Protein AF-A0A949P500-F1 (afdb_monomer_lite)

Sequence (72 aa):
MPRSIYRANKTTDKKAPLDTFLDEFELLKLEIRLCTDLKVLSFKKQAELSVLMDSIGKQITGWRAYSNRANG

Foldseek 3Di:
DVVLVVVLVVDLQSQVSLVVVVVVLVVVLVVLVVCCVVVVDPPVVNVVVVVVSVVVVVVSVVVNVVSVVVVD

pLDDT: mean 92.65, std 7.67, range [52.72, 98.25]

Structure (mmCIF, N/CA/C/O backbone):
data_AF-A0A949P500-F1
#
_entry.id   AF-A0A949P500-F1
#
loop_
_atom_site.group_PDB
_atom_site.id
_atom_site.type_symbol
_atom_site.label_atom_id
_atom_site.label_alt_id
_atom_site.label_comp_id
_atom_site.label_asym_id
_atom_site.label_entity_id
_atom_site.label_seq_id
_atom_site.pdbx_PDB_ins_code
_atom_site.Cartn_x
_atom_site.Cartn_y
_atom_site.Cartn_z
_atom_site.occupancy
_atom_site.B_iso_or_equiv
_atom_site.auth_seq_id
_atom_site.auth_comp_id
_atom_site.auth_asym_id
_atom_site.auth_atom_id
_atom_site.pdbx_PDB_model_num
ATOM 1 N N . MET A 1 1 ? 6.625 -6.802 -1.092 1.00 79.75 1 MET A N 1
ATOM 2 C CA . MET A 1 1 ? 6.705 -5.390 -0.668 1.00 79.75 1 MET A CA 1
ATOM 3 C C . MET A 1 1 ? 8.128 -4.865 -0.433 1.00 79.75 1 MET A C 1
ATOM 5 O O . MET A 1 1 ? 8.680 -4.282 -1.364 1.00 79.75 1 MET A O 1
ATOM 9 N N . PRO A 1 2 ? 8.819 -5.099 0.709 1.00 87.81 2 PRO A N 1
ATOM 10 C CA . PRO A 1 2 ? 10.183 -4.567 0.903 1.00 87.81 2 PRO A CA 1
ATOM 11 C C . PRO A 1 2 ? 11.199 -5.132 -0.100 1.00 87.81 2 PRO A C 1
ATOM 13 O O . PRO A 1 2 ? 12.114 -4.442 -0.544 1.00 87.81 2 PRO A O 1
ATOM 16 N N . ARG A 1 3 ? 10.992 -6.390 -0.517 1.00 93.06 3 ARG A N 1
ATOM 17 C CA . ARG A 1 3 ? 11.783 -7.048 -1.566 1.00 93.06 3 ARG A CA 1
ATOM 18 C C . ARG A 1 3 ? 11.701 -6.315 -2.910 1.00 93.06 3 ARG A C 1
ATOM 20 O O . ARG A 1 3 ? 12.691 -6.286 -3.631 1.00 93.06 3 ARG A O 1
ATOM 27 N N . SER A 1 4 ? 10.549 -5.734 -3.231 1.00 92.25 4 SER A N 1
ATOM 28 C CA . SER A 1 4 ? 10.286 -5.026 -4.487 1.00 92.25 4 SER A CA 1
ATOM 29 C C . SER A 1 4 ? 11.045 -3.693 -4.517 1.00 92.25 4 SER A C 1
ATOM 31 O O . SER A 1 4 ? 11.732 -3.405 -5.492 1.00 92.25 4 SER A O 1
ATOM 33 N N . ILE A 1 5 ? 11.069 -2.963 -3.393 1.00 92.56 5 ILE A N 1
ATOM 34 C CA . ILE A 1 5 ? 11.900 -1.755 -3.219 1.00 92.56 5 ILE A CA 1
ATOM 35 C C . ILE A 1 5 ? 13.391 -2.077 -3.268 1.00 92.56 5 ILE A C 1
ATOM 37 O O . ILE A 1 5 ? 14.145 -1.417 -3.979 1.00 92.56 5 ILE A O 1
ATOM 41 N N . TYR A 1 6 ? 13.826 -3.117 -2.554 1.00 93.62 6 TYR A N 1
ATOM 42 C CA . TYR A 1 6 ? 15.219 -3.556 -2.605 1.00 93.62 6 TYR A CA 1
ATOM 43 C C . TYR A 1 6 ? 15.658 -3.871 -4.043 1.00 93.62 6 TYR A C 1
ATOM 45 O O . TYR A 1 6 ? 16.716 -3.421 -4.480 1.00 93.62 6 TYR A O 1
ATOM 53 N N . ARG A 1 7 ? 14.825 -4.598 -4.801 1.00 93.00 7 ARG A N 1
ATOM 54 C CA . ARG A 1 7 ? 15.079 -4.893 -6.216 1.00 93.00 7 ARG A CA 1
ATOM 55 C C . ARG A 1 7 ? 15.123 -3.617 -7.054 1.00 93.00 7 ARG A C 1
ATOM 57 O O . ARG A 1 7 ? 16.103 -3.437 -7.760 1.00 93.00 7 ARG A O 1
ATOM 64 N N . ALA A 1 8 ? 14.155 -2.709 -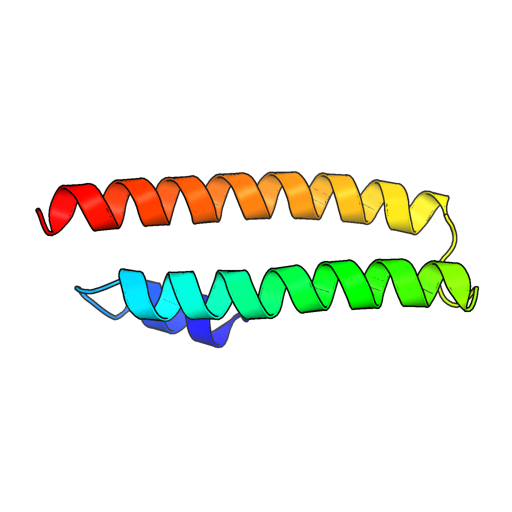6.904 1.00 92.19 8 ALA A N 1
ATOM 65 C CA . ALA A 1 8 ? 14.130 -1.424 -7.612 1.00 92.19 8 ALA A CA 1
ATOM 66 C C . ALA A 1 8 ? 15.389 -0.571 -7.363 1.00 92.19 8 ALA A C 1
ATOM 68 O O . ALA A 1 8 ? 15.817 0.185 -8.230 1.00 92.19 8 ALA A O 1
ATOM 69 N N . ASN A 1 9 ? 15.997 -0.687 -6.181 1.00 91.62 9 ASN A N 1
ATOM 70 C CA . ASN A 1 9 ? 17.243 0.010 -5.860 1.00 91.62 9 ASN A CA 1
ATOM 71 C C . ASN A 1 9 ? 18.487 -0.667 -6.451 1.00 91.62 9 ASN A C 1
ATOM 73 O O . ASN A 1 9 ? 19.503 -0.003 -6.633 1.00 91.62 9 ASN A O 1
ATOM 77 N N . LYS A 1 10 ? 18.421 -1.969 -6.744 1.00 93.69 10 LYS A N 1
ATOM 78 C CA . LYS A 1 10 ? 19.543 -2.763 -7.263 1.00 93.69 10 LYS A CA 1
ATOM 79 C C . LYS A 1 10 ? 19.529 -2.909 -8.790 1.00 93.69 10 LYS A C 1
ATOM 81 O O . LYS A 1 10 ? 20.542 -3.298 -9.363 1.00 93.69 10 LYS A O 1
ATOM 86 N N . THR A 1 11 ? 18.403 -2.644 -9.449 1.00 89.06 11 THR A N 1
ATOM 87 C CA . THR A 1 11 ? 18.242 -2.810 -10.899 1.00 89.06 11 THR A CA 1
ATOM 88 C C . THR A 1 11 ? 18.237 -1.470 -11.628 1.00 89.06 11 THR A C 1
ATOM 90 O O . THR A 1 11 ? 17.774 -0.455 -11.107 1.00 89.06 11 THR A O 1
ATOM 93 N N . THR A 1 12 ? 18.736 -1.475 -12.866 1.00 84.62 12 THR A N 1
ATOM 94 C CA . THR A 1 12 ? 18.614 -0.329 -13.780 1.00 84.62 12 THR A CA 1
ATOM 95 C C . THR A 1 12 ? 17.169 -0.180 -14.250 1.00 84.62 12 THR A C 1
ATOM 97 O O . THR A 1 12 ? 16.611 0.912 -14.196 1.00 84.62 12 THR A O 1
ATOM 100 N N . ASP A 1 13 ? 16.531 -1.293 -14.630 1.00 85.88 13 ASP A N 1
ATOM 101 C CA . ASP A 1 13 ? 15.095 -1.317 -14.889 1.00 85.88 13 ASP A CA 1
ATOM 102 C C . ASP A 1 13 ? 14.320 -1.420 -13.572 1.00 85.88 13 ASP A C 1
ATOM 104 O O . ASP A 1 13 ? 14.259 -2.475 -12.930 1.00 85.88 13 ASP A O 1
ATOM 108 N N . LYS A 1 14 ? 13.736 -0.295 -13.162 1.00 90.06 14 LYS A N 1
ATOM 109 C CA . LYS A 1 14 ? 12.936 -0.197 -11.940 1.00 90.06 14 LYS A CA 1
ATOM 110 C C . LYS A 1 14 ? 11.456 -0.446 -12.197 1.00 90.06 14 LYS A C 1
ATOM 112 O O . LYS A 1 14 ? 10.713 -0.607 -11.234 1.00 90.06 14 LYS A O 1
ATOM 117 N N . LYS A 1 15 ? 11.014 -0.509 -13.456 1.00 89.69 15 LYS A N 1
ATOM 118 C CA . LYS A 1 15 ? 9.592 -0.584 -13.798 1.00 89.69 15 LYS A CA 1
ATOM 119 C C . LYS A 1 15 ? 8.958 -1.86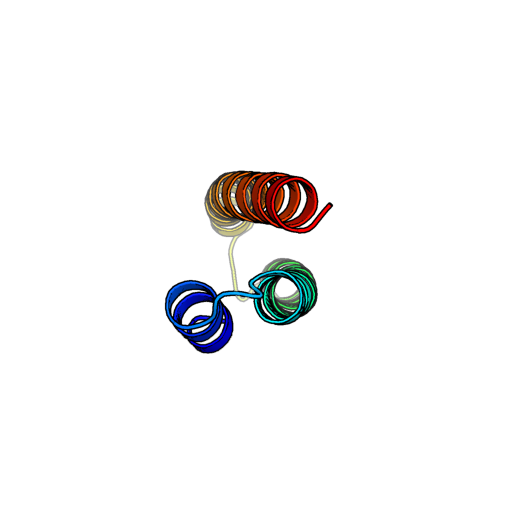0 -13.257 1.00 89.69 15 LYS A C 1
ATOM 121 O O . LYS A 1 15 ? 8.003 -1.776 -12.495 1.00 89.69 15 LYS A O 1
ATOM 126 N N . ALA A 1 16 ? 9.524 -3.026 -13.568 1.00 91.12 16 ALA A N 1
ATOM 127 C CA . ALA A 1 16 ? 8.954 -4.301 -13.129 1.00 91.12 16 ALA A CA 1
ATOM 128 C C . ALA A 1 16 ? 8.899 -4.457 -11.588 1.00 91.12 16 ALA A C 1
ATOM 130 O O . ALA A 1 16 ? 7.845 -4.832 -11.065 1.00 91.12 16 ALA A O 1
ATOM 131 N N . PRO A 1 17 ? 9.959 -4.122 -10.821 1.00 94.00 17 PRO A N 1
ATOM 132 C CA . PRO A 1 17 ? 9.878 -4.114 -9.360 1.00 94.00 17 PRO A CA 1
ATOM 133 C C . PRO A 1 17 ? 8.866 -3.109 -8.786 1.00 94.00 17 PRO A C 1
ATOM 135 O O . PRO A 1 17 ? 8.214 -3.419 -7.790 1.00 94.00 17 PRO A O 1
ATOM 138 N N . LEU A 1 18 ? 8.728 -1.919 -9.385 1.00 94.19 18 LEU A N 1
ATOM 139 C CA . LEU A 1 18 ? 7.771 -0.902 -8.932 1.00 94.19 18 LEU A CA 1
ATOM 140 C C . LEU A 1 18 ? 6.321 -1.283 -9.255 1.00 94.19 18 LEU A C 1
ATOM 142 O O . LEU A 1 18 ? 5.447 -1.048 -8.427 1.00 94.19 18 LEU A O 1
ATOM 146 N N . ASP A 1 19 ? 6.069 -1.914 -10.401 1.00 93.12 19 ASP A N 1
ATOM 147 C CA . ASP A 1 19 ? 4.744 -2.432 -10.758 1.00 93.12 19 ASP A CA 1
ATOM 148 C C . ASP A 1 19 ? 4.335 -3.555 -9.792 1.00 93.12 19 ASP A C 1
ATOM 150 O O . ASP A 1 19 ? 3.257 -3.503 -9.209 1.00 93.12 19 ASP A O 1
ATOM 154 N N . THR A 1 20 ? 5.258 -4.478 -9.492 1.00 94.94 20 THR A N 1
ATOM 155 C CA . THR A 1 20 ? 5.031 -5.525 -8.478 1.00 94.94 20 THR A CA 1
ATOM 156 C C . THR A 1 20 ? 4.724 -4.925 -7.103 1.00 94.94 20 THR A C 1
ATOM 158 O O . THR A 1 20 ? 3.846 -5.407 -6.393 1.00 94.94 20 THR A O 1
ATOM 161 N N . PHE A 1 21 ? 5.443 -3.867 -6.707 1.00 95.56 21 PHE A N 1
ATOM 162 C CA . PHE A 1 21 ? 5.150 -3.157 -5.464 1.00 95.56 21 PHE A CA 1
ATOM 163 C C . PHE A 1 21 ? 3.730 -2.585 -5.484 1.00 95.56 21 PHE A C 1
ATOM 165 O O . PHE A 1 21 ? 3.023 -2.719 -4.497 1.00 95.56 21 PHE A O 1
ATOM 172 N N . LEU A 1 22 ? 3.296 -1.939 -6.568 1.00 94.44 22 LEU A N 1
ATOM 173 C CA . LEU A 1 22 ? 1.965 -1.329 -6.630 1.00 94.44 22 LEU A CA 1
ATOM 174 C C . LEU A 1 22 ? 0.847 -2.366 -6.465 1.00 94.44 22 LEU A C 1
ATOM 176 O O . LEU A 1 22 ? -0.075 -2.122 -5.688 1.00 94.44 22 LEU A O 1
ATOM 180 N N . ASP A 1 23 ? 0.970 -3.534 -7.094 1.00 95.25 23 ASP A N 1
ATOM 181 C CA . ASP A 1 23 ? -0.021 -4.611 -6.965 1.00 95.25 23 ASP A CA 1
ATOM 182 C C . ASP A 1 23 ? -0.115 -5.128 -5.522 1.00 95.25 23 ASP A C 1
ATOM 184 O O . ASP A 1 23 ? -1.198 -5.222 -4.939 1.00 95.25 23 ASP A O 1
ATOM 188 N N . GLU A 1 24 ? 1.036 -5.390 -4.894 1.00 96.19 24 GLU A N 1
ATOM 189 C CA . GLU A 1 24 ? 1.093 -5.781 -3.484 1.00 96.19 24 GLU A CA 1
ATOM 190 C C . GLU A 1 24 ? 0.553 -4.662 -2.557 1.00 96.19 24 GLU A C 1
ATOM 192 O O . GLU A 1 24 ? 0.126 -4.935 -1.434 1.00 96.19 24 GLU A O 1
ATOM 197 N N . PHE A 1 25 ? 0.578 -3.395 -2.996 1.00 96.44 25 PHE A N 1
ATOM 198 C CA . PHE A 1 25 ? 0.165 -2.240 -2.191 1.00 96.44 25 PHE A CA 1
ATOM 199 C C . PHE A 1 25 ? -1.340 -2.096 -2.152 1.00 96.44 25 PHE A C 1
ATOM 201 O O . PHE A 1 25 ? -1.911 -1.812 -1.100 1.00 96.44 25 PHE A O 1
ATOM 208 N N . GLU A 1 26 ? -1.979 -2.291 -3.301 1.00 95.69 26 GLU A N 1
ATOM 209 C CA . GLU A 1 26 ? -3.432 -2.300 -3.387 1.00 95.69 26 GLU A CA 1
ATOM 210 C C . GLU A 1 26 ? -4.013 -3.442 -2.553 1.00 95.69 26 GLU A C 1
ATOM 212 O O . GLU A 1 26 ? -4.985 -3.228 -1.826 1.00 95.69 26 GLU A O 1
ATOM 217 N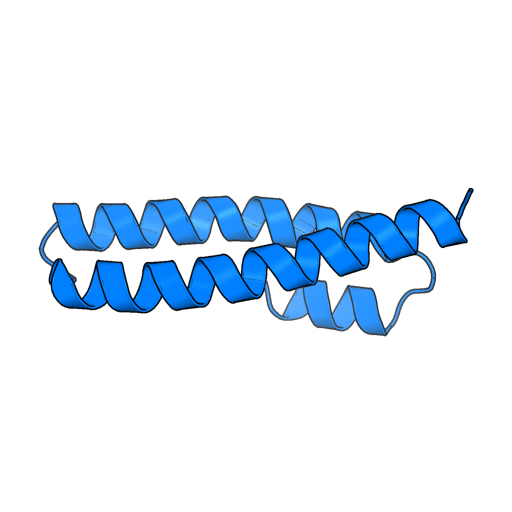 N . LEU A 1 27 ? -3.361 -4.610 -2.546 1.00 97.31 27 LEU A N 1
ATOM 218 C CA . LEU A 1 27 ? -3.758 -5.707 -1.666 1.00 97.31 27 LEU A CA 1
ATOM 219 C C . LEU A 1 27 ? -3.670 -5.312 -0.182 1.00 97.31 27 LEU A C 1
ATOM 221 O O . LEU A 1 27 ? -4.648 -5.471 0.545 1.00 97.31 27 LEU A O 1
ATOM 225 N N . LEU A 1 28 ? -2.560 -4.704 0.253 1.00 97.00 28 LEU A N 1
ATOM 226 C CA . LEU A 1 28 ? -2.398 -4.239 1.637 1.00 97.00 28 LEU A CA 1
ATOM 227 C C . LEU A 1 28 ? -3.484 -3.226 2.052 1.00 97.00 28 LEU A C 1
ATOM 229 O O . LEU A 1 28 ? -3.994 -3.279 3.172 1.00 97.00 28 LEU A O 1
ATOM 233 N N . LYS A 1 29 ? -3.870 -2.302 1.160 1.00 96.31 29 LYS A N 1
ATOM 234 C CA . LYS A 1 29 ? -4.964 -1.347 1.429 1.00 96.31 29 LYS A CA 1
ATOM 235 C C . LYS A 1 29 ? -6.293 -2.064 1.669 1.00 96.31 29 LYS A C 1
ATOM 237 O O . LYS A 1 29 ? -7.054 -1.655 2.549 1.00 96.31 29 LYS A O 1
ATOM 242 N N . LEU A 1 30 ? -6.579 -3.105 0.884 1.00 97.69 30 LEU A N 1
ATOM 243 C CA . LEU A 1 30 ? -7.784 -3.922 1.034 1.00 97.69 30 LEU A CA 1
ATOM 244 C C . LEU A 1 30 ? -7.762 -4.703 2.350 1.00 97.69 30 LEU A C 1
ATOM 246 O O . LEU A 1 30 ? -8.752 -4.675 3.077 1.00 97.69 30 LEU A O 1
ATOM 250 N N . GLU A 1 31 ? -6.633 -5.320 2.695 1.00 97.44 31 GLU A N 1
ATOM 251 C CA . GLU A 1 31 ? -6.451 -6.041 3.960 1.00 97.44 31 GLU A CA 1
ATOM 252 C C . GLU A 1 31 ? -6.646 -5.121 5.174 1.00 97.44 31 GLU A C 1
ATOM 254 O O . GLU A 1 31 ? -7.343 -5.483 6.119 1.00 97.44 31 GLU A O 1
ATOM 259 N N . ILE A 1 32 ? -6.110 -3.895 5.142 1.00 97.56 32 ILE A N 1
ATOM 260 C CA . ILE A 1 32 ? -6.313 -2.909 6.217 1.00 97.56 32 ILE A CA 1
ATOM 261 C C . ILE A 1 32 ? -7.790 -2.523 6.348 1.00 97.56 32 ILE A C 1
ATOM 263 O O . ILE A 1 32 ? -8.290 -2.411 7.468 1.00 97.56 32 ILE A O 1
ATOM 267 N N . ARG A 1 33 ? -8.499 -2.336 5.227 1.00 97.00 33 ARG A N 1
ATOM 268 C CA . ARG A 1 33 ? -9.940 -2.043 5.236 1.00 97.00 33 ARG A CA 1
ATOM 269 C C . ARG A 1 33 ? -10.730 -3.216 5.829 1.00 97.00 33 ARG A C 1
ATOM 271 O O . ARG A 1 33 ? -11.540 -2.999 6.726 1.00 97.00 33 ARG A O 1
ATOM 278 N N . LEU A 1 34 ? -10.401 -4.445 5.430 1.00 98.12 34 LEU A N 1
ATOM 279 C CA . LEU A 1 34 ? -11.003 -5.664 5.969 1.00 98.12 34 LEU A CA 1
ATOM 280 C C . LEU A 1 34 ? -10.755 -5.815 7.476 1.00 98.12 34 LEU A C 1
ATOM 282 O O . LEU A 1 34 ? -11.660 -6.182 8.219 1.00 98.12 34 LEU A O 1
ATOM 286 N N . CYS A 1 35 ? -9.556 -5.490 7.961 1.00 98.12 35 CYS A N 1
ATOM 287 C CA . CYS A 1 35 ? -9.262 -5.486 9.393 1.00 98.12 35 CYS A CA 1
ATOM 288 C C . CYS A 1 35 ? -10.167 -4.522 10.175 1.00 98.12 35 CYS A C 1
ATOM 290 O O . CYS A 1 35 ? -10.499 -4.800 11.328 1.00 98.12 35 CYS A O 1
ATOM 292 N N . THR A 1 36 ? -10.586 -3.402 9.582 1.00 97.62 36 THR A N 1
ATOM 293 C CA . THR A 1 36 ? -11.568 -2.511 10.211 1.00 97.62 36 THR A CA 1
ATOM 294 C C . THR A 1 36 ? -12.974 -3.094 10.178 1.00 97.62 36 THR A C 1
ATOM 296 O O . THR A 1 36 ? -13.654 -3.070 11.204 1.00 97.62 36 THR A O 1
ATOM 299 N N . ASP A 1 37 ? -13.381 -3.691 9.058 1.00 97.69 37 ASP A N 1
ATOM 300 C CA . ASP A 1 37 ? -14.692 -4.340 8.925 1.00 97.69 37 ASP A CA 1
ATOM 301 C C . ASP A 1 37 ? -14.857 -5.500 9.924 1.00 97.69 37 ASP A C 1
ATOM 303 O O . ASP A 1 37 ? -15.892 -5.643 10.576 1.00 97.69 37 ASP A O 1
ATOM 307 N N . LEU A 1 38 ? -13.791 -6.279 10.126 1.00 98.25 38 LEU A N 1
ATOM 308 C CA . LEU A 1 38 ? -13.719 -7.371 11.102 1.00 98.25 38 LEU A CA 1
ATOM 309 C C . LEU A 1 38 ? -13.490 -6.893 12.546 1.00 98.25 38 LEU A C 1
ATOM 311 O O . LEU A 1 38 ? -13.356 -7.718 13.449 1.00 98.25 38 LEU A O 1
ATOM 315 N N . LYS A 1 39 ? -13.441 -5.576 12.785 1.00 96.81 39 LYS A N 1
ATOM 316 C CA . LYS A 1 39 ? -13.195 -4.948 14.097 1.00 96.81 39 LYS A CA 1
ATOM 317 C C . LYS A 1 39 ? -11.854 -5.327 14.745 1.00 96.81 39 LYS A C 1
ATOM 319 O O . LYS A 1 39 ? -11.677 -5.137 15.946 1.00 96.81 39 LYS A O 1
ATOM 324 N N . VAL A 1 40 ? -10.895 -5.814 13.956 1.00 97.94 40 VAL A N 1
ATOM 325 C CA . VAL A 1 40 ? -9.502 -6.050 14.377 1.00 97.94 40 VAL A CA 1
ATOM 326 C C . VAL A 1 40 ? -8.776 -4.715 14.568 1.00 97.94 40 VAL A C 1
ATOM 328 O O . VAL A 1 40 ? -7.973 -4.557 15.485 1.00 97.94 40 VAL A O 1
ATOM 331 N N . LEU A 1 41 ? -9.085 -3.730 13.719 1.00 96.19 41 LEU A N 1
ATOM 332 C CA . LEU A 1 41 ? -8.576 -2.363 13.801 1.00 96.19 41 LEU A CA 1
ATOM 333 C C . LEU A 1 41 ? -9.715 -1.378 14.054 1.00 96.19 41 LEU A C 1
ATOM 335 O O . LEU A 1 41 ? -10.795 -1.488 13.479 1.00 96.19 41 LEU A O 1
ATOM 339 N N . SER A 1 42 ? -9.455 -0.353 14.866 1.00 97.62 42 SER A N 1
ATOM 340 C CA . SER A 1 42 ? -10.398 0.756 15.005 1.00 97.62 42 SER A CA 1
ATOM 341 C C . SER A 1 42 ? -10.401 1.636 13.753 1.00 97.62 42 SER A C 1
ATOM 343 O O . SER A 1 42 ? -9.378 1.800 13.084 1.00 97.62 42 SER A O 1
ATOM 345 N N . PHE A 1 43 ? -11.533 2.286 13.483 1.00 96.31 43 PHE A N 1
ATOM 346 C CA . PHE A 1 43 ? -11.655 3.237 12.375 1.00 96.31 43 PHE A CA 1
ATOM 347 C C . PHE A 1 43 ? -10.625 4.377 12.460 1.00 96.31 43 PHE A C 1
ATOM 349 O O . PHE A 1 43 ? -10.020 4.760 11.461 1.00 96.31 43 PHE A O 1
ATOM 356 N N . LYS A 1 44 ? -10.339 4.869 13.676 1.00 97.44 44 LYS A N 1
ATOM 357 C CA . LYS A 1 44 ? -9.288 5.874 13.900 1.00 97.44 44 LYS A CA 1
ATOM 358 C C . LYS A 1 44 ? -7.923 5.384 13.401 1.00 97.44 44 LYS A C 1
ATOM 360 O O . LYS A 1 44 ? -7.210 6.132 12.739 1.00 97.44 44 LYS A O 1
ATOM 365 N N . LYS A 1 45 ? -7.570 4.124 13.681 1.00 97.50 45 LYS A N 1
ATOM 366 C CA . LYS A 1 45 ? -6.308 3.532 13.219 1.00 97.50 45 LYS A CA 1
ATOM 367 C C . LYS A 1 45 ? -6.285 3.338 11.706 1.00 97.50 45 LYS A C 1
ATOM 369 O O . LYS A 1 45 ? -5.259 3.602 11.090 1.00 97.50 45 LYS A O 1
ATOM 374 N N . GLN A 1 46 ? -7.410 2.966 11.098 1.00 97.38 46 GLN A N 1
ATOM 375 C CA . GLN A 1 46 ? -7.530 2.907 9.640 1.00 97.38 46 GLN A CA 1
ATOM 376 C C . GLN A 1 46 ? -7.273 4.270 8.985 1.00 97.38 46 GLN A C 1
ATOM 378 O O . GLN A 1 46 ? -6.577 4.337 7.972 1.00 97.38 46 GLN A O 1
ATOM 383 N N . ALA A 1 47 ? -7.798 5.356 9.559 1.00 97.38 47 ALA A N 1
ATOM 384 C CA . ALA A 1 47 ? -7.584 6.707 9.049 1.00 97.38 47 ALA A CA 1
ATOM 385 C C . ALA A 1 47 ? -6.103 7.121 9.131 1.00 97.38 47 ALA A C 1
ATOM 387 O O . ALA A 1 47 ? -5.541 7.582 8.139 1.00 97.38 47 ALA A O 1
ATOM 388 N N . GLU A 1 48 ? -5.449 6.880 10.274 1.00 97.88 48 GLU A N 1
ATOM 389 C CA . GLU A 1 48 ? -4.007 7.121 10.455 1.00 97.88 48 GLU A CA 1
ATOM 390 C C . GLU A 1 48 ? -3.169 6.337 9.424 1.00 97.88 48 GLU A C 1
ATOM 392 O O . GLU A 1 48 ? -2.292 6.900 8.766 1.00 97.88 48 GLU A O 1
ATOM 397 N N . LEU A 1 49 ? -3.481 5.050 9.223 1.00 97.81 49 LEU A N 1
ATOM 398 C CA . LEU A 1 49 ? -2.817 4.207 8.225 1.00 97.81 49 LEU A CA 1
ATOM 399 C C . LEU A 1 49 ? -3.089 4.677 6.791 1.00 97.81 49 LEU A C 1
ATOM 401 O O . LEU A 1 49 ? -2.188 4.639 5.958 1.00 97.81 49 LEU A O 1
ATOM 405 N N . SER A 1 50 ? -4.298 5.155 6.496 1.00 95.94 50 SER A N 1
ATOM 406 C CA . SER A 1 50 ? -4.663 5.644 5.161 1.00 95.94 50 SER A CA 1
ATOM 407 C C . SER A 1 50 ? -3.836 6.865 4.755 1.00 95.94 50 SER A C 1
ATOM 409 O O . SER A 1 50 ? -3.383 6.937 3.615 1.00 95.94 50 SER A O 1
ATOM 411 N N . VAL A 1 51 ? -3.562 7.779 5.693 1.00 97.69 51 VAL A N 1
ATOM 412 C CA . VAL A 1 51 ? -2.680 8.937 5.456 1.00 97.69 51 VAL A CA 1
ATOM 413 C C . VAL A 1 51 ? -1.251 8.487 5.144 1.00 97.69 51 VAL A C 1
ATOM 415 O O . VAL A 1 51 ? -0.632 8.984 4.200 1.00 97.69 51 VAL A O 1
ATOM 418 N N . LEU A 1 52 ? -0.728 7.516 5.898 1.00 97.31 52 LEU A N 1
ATOM 419 C CA . LEU A 1 52 ? 0.598 6.959 5.630 1.00 97.31 52 LEU A CA 1
ATOM 420 C C . LEU A 1 52 ? 0.653 6.286 4.251 1.00 97.31 52 LEU A C 1
ATOM 422 O O . LEU A 1 52 ? 1.603 6.495 3.495 1.00 97.31 52 LEU A O 1
ATOM 426 N N . MET A 1 53 ? -0.379 5.514 3.903 1.00 96.69 53 MET A N 1
ATOM 427 C CA . MET A 1 53 ? -0.453 4.827 2.617 1.00 96.69 53 MET A CA 1
ATOM 428 C C . MET A 1 53 ? -0.538 5.795 1.431 1.00 96.69 53 MET A C 1
ATOM 430 O O . MET A 1 53 ? 0.063 5.528 0.391 1.00 96.69 53 MET A O 1
ATOM 434 N N . ASP A 1 54 ? -1.223 6.930 1.573 1.00 96.50 54 ASP A N 1
ATOM 435 C CA . ASP A 1 54 ? -1.266 7.967 0.535 1.00 96.50 54 ASP A CA 1
ATOM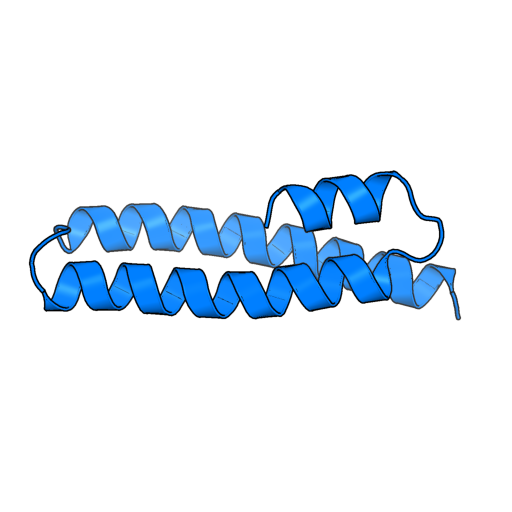 436 C C . ASP A 1 54 ? 0.127 8.572 0.275 1.00 96.50 54 ASP A C 1
ATOM 438 O O . ASP A 1 54 ? 0.564 8.689 -0.873 1.00 96.50 54 ASP A O 1
ATOM 442 N N . SER A 1 55 ? 0.878 8.869 1.343 1.00 97.12 55 SER A N 1
A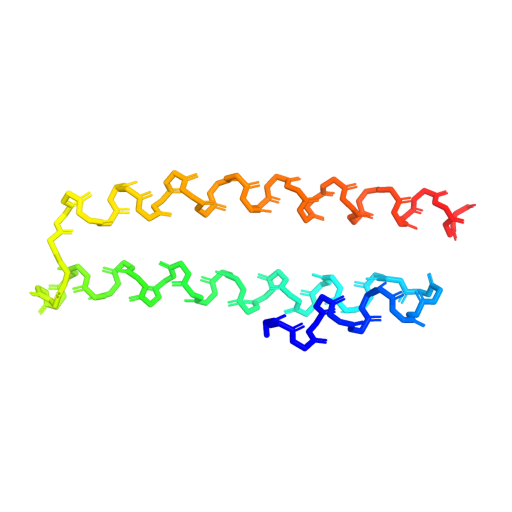TOM 443 C CA . SER A 1 55 ? 2.262 9.355 1.235 1.00 97.12 55 SER A CA 1
ATOM 444 C C . SER A 1 55 ? 3.170 8.356 0.507 1.00 97.12 55 SER A C 1
ATOM 446 O O . SER A 1 55 ? 3.900 8.731 -0.415 1.00 97.12 55 SER A O 1
ATOM 448 N N . ILE A 1 56 ? 3.082 7.069 0.861 1.00 95.31 56 ILE A N 1
ATOM 449 C CA . ILE A 1 56 ? 3.847 6.000 0.202 1.00 95.31 56 ILE A CA 1
ATOM 450 C C . ILE A 1 56 ? 3.443 5.880 -1.275 1.00 95.31 56 ILE A C 1
ATOM 452 O O . ILE A 1 56 ? 4.309 5.850 -2.151 1.00 95.31 56 ILE A O 1
ATOM 456 N N . GLY A 1 57 ? 2.141 5.871 -1.577 1.00 94.88 57 GLY A N 1
ATOM 457 C CA . GLY A 1 57 ? 1.634 5.758 -2.947 1.00 94.88 57 GLY A CA 1
ATOM 458 C C . GLY A 1 57 ? 2.135 6.877 -3.867 1.00 94.88 57 GLY A C 1
ATOM 459 O O . GLY A 1 57 ? 2.535 6.614 -5.007 1.00 94.88 57 GLY A O 1
ATOM 460 N N . LYS A 1 58 ? 2.199 8.115 -3.360 1.00 95.81 58 LYS A N 1
ATOM 461 C CA . LYS A 1 58 ? 2.751 9.269 -4.090 1.00 95.81 58 LYS A CA 1
ATOM 462 C C . LYS A 1 58 ? 4.230 9.088 -4.432 1.00 95.81 58 LYS A C 1
ATOM 464 O O . LYS A 1 58 ? 4.622 9.347 -5.570 1.00 95.81 58 LYS A O 1
ATOM 469 N N . GLN A 1 59 ? 5.043 8.609 -3.488 1.00 93.81 59 GLN A N 1
ATOM 470 C CA . GLN A 1 59 ? 6.478 8.384 -3.714 1.00 93.81 59 GLN A CA 1
ATOM 471 C C . GLN A 1 59 ? 6.718 7.344 -4.813 1.00 93.81 59 GLN A C 1
ATOM 473 O O . GLN A 1 59 ? 7.473 7.593 -5.753 1.00 93.81 59 GLN A O 1
ATOM 478 N N . ILE A 1 60 ? 6.015 6.214 -4.745 1.00 93.31 60 ILE A N 1
ATOM 479 C CA . ILE A 1 60 ? 6.165 5.114 -5.706 1.00 93.31 60 ILE A CA 1
ATOM 480 C C . ILE A 1 60 ? 5.696 5.522 -7.100 1.00 93.31 60 ILE A C 1
ATOM 482 O O . ILE A 1 60 ? 6.377 5.245 -8.088 1.00 93.31 60 ILE A O 1
ATOM 486 N N . THR A 1 61 ? 4.580 6.247 -7.186 1.00 92.50 61 THR A N 1
ATOM 487 C CA . THR A 1 61 ? 4.088 6.794 -8.458 1.00 92.50 61 THR A CA 1
ATOM 488 C C . THR A 1 61 ? 5.103 7.762 -9.068 1.00 92.50 61 THR A C 1
ATOM 490 O O . THR A 1 61 ? 5.395 7.681 -10.263 1.00 92.50 61 THR A O 1
ATOM 493 N N . GLY 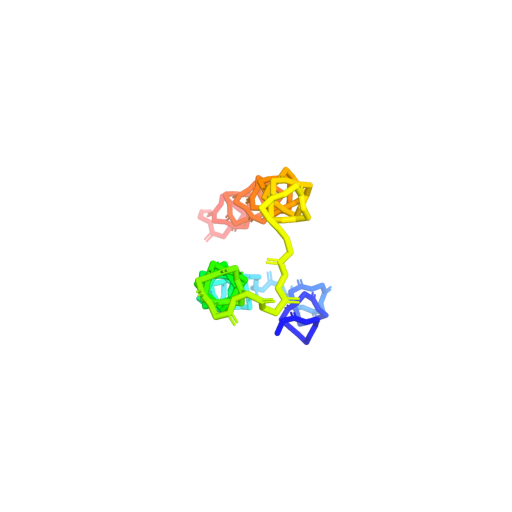A 1 62 ? 5.706 8.631 -8.248 1.00 92.75 62 GLY A N 1
ATOM 494 C CA . GLY A 1 62 ? 6.774 9.532 -8.681 1.00 92.75 62 GLY A CA 1
ATOM 495 C C . GLY A 1 62 ? 7.998 8.784 -9.216 1.00 92.75 62 GLY A C 1
ATOM 496 O O . GLY A 1 62 ? 8.514 9.123 -10.284 1.00 92.75 62 GLY A O 1
ATOM 497 N N . TRP A 1 63 ? 8.433 7.727 -8.529 1.00 92.38 63 TRP A N 1
ATOM 498 C CA . TRP A 1 63 ? 9.558 6.896 -8.968 1.00 92.38 63 TRP A CA 1
ATOM 499 C C . TRP A 1 63 ? 9.262 6.149 -10.265 1.00 92.38 63 TRP A C 1
ATOM 501 O O . TRP A 1 63 ? 10.119 6.104 -11.148 1.00 92.38 63 TRP A O 1
ATOM 511 N N . ARG A 1 64 ? 8.044 5.623 -10.427 1.00 89.19 64 ARG A N 1
ATOM 512 C CA . ARG A 1 64 ? 7.606 4.965 -11.664 1.00 89.19 64 ARG A CA 1
ATOM 513 C C . ARG A 1 64 ? 7.616 5.938 -12.841 1.00 89.19 64 ARG A C 1
ATOM 515 O O . ARG A 1 64 ? 8.156 5.619 -13.896 1.00 89.19 64 ARG A O 1
ATOM 522 N N . ALA A 1 65 ? 7.081 7.144 -12.651 1.00 89.56 65 ALA A N 1
ATOM 523 C CA . ALA A 1 65 ? 7.082 8.185 -13.677 1.00 89.56 65 ALA A CA 1
ATOM 524 C C . ALA A 1 65 ? 8.506 8.625 -14.060 1.00 89.56 65 ALA A C 1
ATOM 526 O O . ALA A 1 65 ? 8.796 8.841 -15.234 1.00 89.56 65 ALA A O 1
ATOM 527 N N . TYR A 1 66 ? 9.415 8.741 -13.087 1.00 89.38 66 TYR A N 1
ATOM 528 C CA . TYR A 1 66 ? 10.830 9.003 -13.357 1.00 89.38 66 TYR A CA 1
ATOM 529 C C . TYR A 1 66 ? 11.491 7.853 -14.131 1.00 89.38 66 TYR A C 1
ATOM 531 O O . TYR A 1 66 ? 12.111 8.102 -15.161 1.00 89.38 66 TYR A O 1
ATOM 539 N N . SER A 1 67 ? 11.298 6.603 -13.698 1.00 85.94 67 SER A N 1
ATOM 540 C CA . SER A 1 67 ? 11.860 5.425 -14.372 1.00 85.94 67 SER A CA 1
ATOM 541 C C . SER A 1 67 ? 11.360 5.280 -15.810 1.00 85.94 67 SER A C 1
ATOM 543 O O . SER A 1 67 ? 12.142 4.931 -16.685 1.00 85.94 67 SER A O 1
ATOM 545 N N . ASN A 1 68 ? 10.081 5.563 -16.072 1.00 83.56 68 ASN A N 1
ATOM 546 C CA . ASN A 1 68 ? 9.521 5.498 -17.424 1.00 83.56 68 ASN A CA 1
ATOM 547 C C . ASN A 1 68 ? 10.104 6.576 -18.349 1.00 83.56 68 ASN A C 1
ATOM 549 O O . ASN A 1 68 ? 10.250 6.324 -19.536 1.00 83.56 68 ASN A O 1
ATOM 553 N N . ARG A 1 69 ? 10.448 7.757 -17.815 1.00 82.94 69 ARG A N 1
ATOM 554 C CA . ARG A 1 69 ? 11.112 8.826 -18.580 1.00 82.94 69 ARG A CA 1
ATOM 555 C C . ARG A 1 69 ? 12.583 8.534 -18.855 1.00 82.94 69 ARG A C 1
ATOM 557 O O . ARG A 1 69 ? 13.082 8.938 -19.889 1.00 82.94 69 ARG A O 1
ATOM 564 N N . ALA A 1 70 ? 13.271 7.866 -17.932 1.00 74.75 70 ALA A N 1
ATOM 565 C CA . ALA A 1 70 ? 14.685 7.529 -18.088 1.00 74.75 70 ALA A CA 1
ATOM 566 C C . ALA A 1 70 ? 14.938 6.386 -19.094 1.00 74.75 70 ALA A C 1
ATOM 568 O O . ALA A 1 70 ? 16.048 6.263 -19.596 1.00 74.75 70 ALA A O 1
ATOM 569 N N . ASN A 1 71 ? 13.923 5.559 -19.363 1.00 60.84 71 ASN A N 1
ATOM 570 C CA . ASN A 1 71 ? 13.991 4.411 -20.276 1.00 60.84 71 ASN A CA 1
ATOM 571 C C . ASN A 1 71 ? 13.329 4.679 -21.645 1.00 60.84 71 ASN A C 1
ATOM 573 O O . ASN A 1 71 ? 13.175 3.737 -22.425 1.00 60.84 71 ASN A O 1
ATOM 577 N N . GLY A 1 72 ? 12.862 5.908 -21.886 1.00 52.72 72 GLY A N 1
ATOM 578 C CA . GLY A 1 72 ? 12.213 6.338 -23.130 1.00 52.72 72 GLY A CA 1
ATOM 579 C C . GLY A 1 72 ? 13.096 7.223 -23.993 1.00 52.72 72 GLY A C 1
ATOM 580 O O . GLY A 1 72 ? 14.224 7.546 -23.560 1.00 52.72 72 GLY A O 1
#

Radius of gyration: 14.36 Å; chains: 1; bounding box: 34×17×38 Å

Secondary structure (DSSP, 8-state):
-HHHHHHHHH-S--HHHHHHHHHHHHHHHHHHHHHHHTTSS-HHHHHHHHHHHHHHHHHHHHHHHHHHHHT-